Protein AF-A0A964XCS0-F1 (afdb_monomer)

Structure (mmCIF, N/CA/C/O backbone):
data_AF-A0A964XCS0-F1
#
_entry.id   AF-A0A964XCS0-F1
#
loop_
_atom_site.group_PDB
_atom_site.id
_atom_site.type_symbol
_atom_site.label_atom_id
_atom_site.label_alt_id
_atom_site.label_comp_id
_atom_site.label_asym_id
_atom_site.label_ent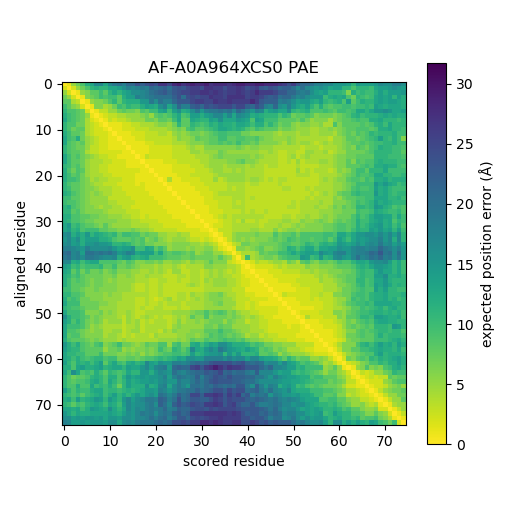ity_id
_atom_site.label_seq_id
_atom_site.pdbx_PDB_ins_code
_atom_site.Cartn_x
_atom_site.Cartn_y
_atom_site.Cartn_z
_atom_site.occupancy
_atom_site.B_iso_or_equiv
_atom_site.auth_seq_id
_atom_site.auth_comp_id
_atom_site.auth_asym_id
_atom_site.auth_atom_id
_atom_site.pdbx_PDB_model_num
ATOM 1 N N . MET A 1 1 ? 5.878 -2.003 -30.095 1.00 48.97 1 MET A N 1
ATOM 2 C CA . MET A 1 1 ? 6.510 -0.768 -29.575 1.00 48.97 1 MET A CA 1
ATOM 3 C C . MET A 1 1 ? 7.550 -1.159 -28.535 1.00 48.97 1 MET A C 1
ATOM 5 O O . MET A 1 1 ? 7.197 -1.879 -27.609 1.00 48.97 1 MET A O 1
ATOM 9 N N . ARG A 1 2 ? 8.828 -0.780 -28.701 1.00 48.31 2 ARG A N 1
ATOM 10 C CA . ARG A 1 2 ? 9.862 -1.075 -27.693 1.00 48.31 2 ARG A CA 1
ATOM 11 C C . ARG A 1 2 ? 9.631 -0.181 -26.484 1.00 48.31 2 ARG A C 1
ATOM 13 O O . ARG A 1 2 ? 9.841 1.025 -26.542 1.00 48.31 2 ARG A O 1
ATOM 20 N N . CYS A 1 3 ? 9.155 -0.781 -25.410 1.00 58.16 3 CYS A N 1
ATOM 21 C CA . CYS A 1 3 ? 8.975 -0.089 -24.155 1.00 58.16 3 CYS A CA 1
ATOM 22 C C . CYS A 1 3 ? 10.340 0.091 -23.489 1.00 58.16 3 CYS A C 1
ATOM 24 O O . CYS A 1 3 ? 10.907 -0.860 -22.959 1.00 58.16 3 CYS A O 1
ATOM 26 N N . ASN A 1 4 ? 10.889 1.299 -23.607 1.00 57.12 4 ASN A N 1
ATOM 27 C CA . ASN A 1 4 ? 12.176 1.669 -23.037 1.00 57.12 4 ASN A CA 1
ATOM 28 C C . ASN A 1 4 ? 11.930 2.404 -21.713 1.00 57.12 4 ASN A C 1
ATOM 30 O O . ASN A 1 4 ? 11.872 3.632 -21.664 1.00 57.12 4 ASN A O 1
ATOM 34 N N . LEU A 1 5 ? 11.654 1.633 -20.664 1.00 57.41 5 LEU A N 1
ATOM 35 C CA . LEU A 1 5 ? 11.827 2.086 -19.291 1.00 57.41 5 LEU A CA 1
ATOM 36 C C . LEU A 1 5 ? 13.154 1.484 -18.837 1.00 57.41 5 LEU A C 1
ATOM 38 O O . LEU A 1 5 ? 13.303 0.261 -18.890 1.00 57.41 5 LEU A O 1
ATOM 42 N N . ASP A 1 6 ? 14.108 2.323 -18.435 1.00 62.25 6 ASP A N 1
ATOM 43 C CA . ASP A 1 6 ? 15.384 1.857 -17.899 1.00 62.25 6 ASP A CA 1
ATOM 44 C C . ASP A 1 6 ? 15.130 0.788 -16.834 1.00 62.25 6 ASP A C 1
ATOM 46 O O . ASP A 1 6 ? 14.270 0.952 -15.959 1.00 62.25 6 ASP A O 1
ATOM 50 N N . ALA A 1 7 ? 15.875 -0.320 -16.884 1.00 64.25 7 ALA A N 1
ATOM 51 C CA . ALA A 1 7 ? 15.715 -1.428 -15.938 1.00 64.25 7 ALA A CA 1
ATOM 52 C C . ALA A 1 7 ? 15.769 -0.945 -14.472 1.00 64.25 7 ALA A C 1
ATOM 54 O O . ALA A 1 7 ? 15.126 -1.518 -13.592 1.00 64.25 7 ALA A O 1
ATOM 55 N N . ARG A 1 8 ? 16.469 0.174 -14.237 1.00 65.12 8 ARG A N 1
ATOM 56 C CA . ARG A 1 8 ? 16.540 0.903 -12.967 1.00 65.12 8 ARG A CA 1
ATOM 57 C C . ARG A 1 8 ? 15.205 1.526 -12.543 1.00 65.12 8 ARG A C 1
ATOM 59 O O . ARG A 1 8 ? 14.804 1.344 -11.399 1.00 65.12 8 ARG A O 1
ATOM 66 N N . GLY A 1 9 ? 14.489 2.201 -13.445 1.00 67.12 9 GLY A N 1
ATOM 67 C CA . GLY A 1 9 ? 13.174 2.792 -13.159 1.00 67.12 9 GLY A CA 1
ATOM 68 C C . GLY A 1 9 ? 12.100 1.731 -12.900 1.00 67.12 9 GLY A C 1
ATOM 69 O O . GLY A 1 9 ? 11.240 1.899 -12.034 1.00 67.12 9 GLY A O 1
ATOM 70 N N . LYS A 1 10 ? 12.204 0.584 -13.584 1.00 68.44 10 LYS A N 1
ATOM 71 C CA . LYS A 1 10 ? 11.371 -0.598 -13.321 1.00 68.44 10 LYS A CA 1
ATOM 72 C C . LYS A 1 10 ? 11.626 -1.175 -11.924 1.00 68.44 10 LYS A C 1
ATOM 74 O O . LYS A 1 10 ? 10.679 -1.433 -11.181 1.00 68.44 10 LYS A O 1
ATOM 79 N N . ALA A 1 11 ? 12.898 -1.357 -11.566 1.00 73.56 11 ALA A N 1
ATOM 80 C CA . ALA A 1 11 ? 13.296 -1.880 -10.263 1.00 73.56 11 ALA A CA 1
ATOM 81 C C . ALA A 1 11 ? 12.881 -0.941 -9.123 1.00 73.56 11 ALA A C 1
ATOM 83 O O . ALA A 1 11 ? 12.289 -1.402 -8.154 1.00 73.56 11 ALA A O 1
ATOM 84 N N . ALA A 1 12 ? 13.099 0.370 -9.266 1.00 78.62 12 ALA A N 1
ATOM 85 C CA . ALA A 1 12 ? 12.712 1.356 -8.259 1.00 78.62 12 ALA A CA 1
ATOM 86 C C . ALA A 1 12 ? 11.20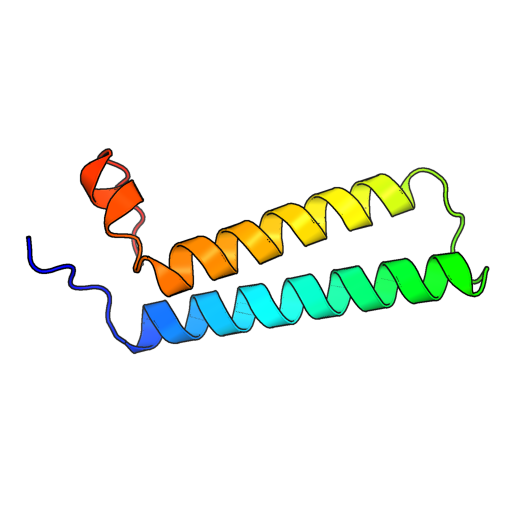8 1.301 -7.945 1.00 78.62 12 ALA A C 1
ATOM 88 O O . ALA A 1 12 ? 10.824 1.264 -6.780 1.00 78.62 12 ALA A O 1
ATOM 89 N N . ARG A 1 13 ? 10.346 1.209 -8.968 1.00 76.75 13 ARG A N 1
ATOM 90 C CA . ARG A 1 13 ? 8.888 1.110 -8.773 1.00 76.75 13 ARG A CA 1
ATOM 91 C C . ARG A 1 13 ? 8.452 -0.211 -8.146 1.00 76.75 13 ARG A C 1
ATOM 93 O O . ARG A 1 13 ? 7.575 -0.205 -7.290 1.00 76.75 13 ARG A O 1
ATOM 100 N N . LEU A 1 14 ? 9.083 -1.328 -8.519 1.00 78.69 14 LEU A N 1
ATOM 101 C CA . LEU A 1 14 ? 8.831 -2.618 -7.868 1.00 78.69 14 LEU A CA 1
ATOM 102 C C . LEU A 1 14 ? 9.242 -2.597 -6.392 1.00 78.69 14 LEU A C 1
ATOM 104 O O . LEU A 1 14 ? 8.500 -3.097 -5.553 1.00 78.69 14 LEU A O 1
ATOM 108 N N . ILE A 1 15 ? 10.384 -1.982 -6.074 1.00 83.00 15 ILE A N 1
ATOM 109 C CA . ILE A 1 15 ? 10.873 -1.827 -4.702 1.00 83.00 15 ILE A CA 1
ATOM 110 C C . ILE A 1 15 ? 9.900 -0.960 -3.897 1.00 83.00 15 ILE A C 1
ATOM 112 O O . ILE A 1 15 ? 9.436 -1.391 -2.846 1.00 83.00 15 ILE A O 1
ATOM 116 N N . ILE A 1 16 ? 9.518 0.213 -4.412 1.00 83.50 16 ILE A N 1
ATOM 117 C CA . ILE A 1 16 ? 8.554 1.108 -3.752 1.00 83.50 16 ILE A CA 1
ATOM 118 C C . ILE A 1 16 ? 7.205 0.406 -3.547 1.00 83.50 16 ILE A C 1
ATOM 120 O O . ILE A 1 16 ? 6.637 0.496 -2.460 1.00 83.50 16 ILE A O 1
ATOM 124 N N . GLY A 1 17 ? 6.710 -0.330 -4.548 1.00 82.75 17 GLY A N 1
ATOM 125 C CA . GLY A 1 17 ? 5.476 -1.116 -4.446 1.00 82.75 17 GLY A CA 1
ATOM 126 C C . GLY A 1 17 ? 5.549 -2.203 -3.371 1.00 82.75 17 GLY A C 1
ATOM 127 O O . GLY A 1 17 ? 4.616 -2.379 -2.591 1.00 82.75 17 GLY A O 1
ATOM 128 N N . PHE A 1 18 ? 6.684 -2.895 -3.269 1.00 85.56 18 PHE A N 1
ATOM 129 C CA . PHE A 1 18 ? 6.899 -3.908 -2.238 1.00 85.56 18 PHE A CA 1
ATOM 130 C C . PHE A 1 18 ? 6.988 -3.292 -0.835 1.00 85.56 18 PHE A C 1
ATOM 132 O O . PHE A 1 18 ? 6.368 -3.797 0.097 1.00 85.56 18 PHE A O 1
ATOM 139 N N . PHE A 1 19 ? 7.696 -2.168 -0.682 1.00 88.75 19 PHE A N 1
ATOM 140 C CA . PHE A 1 19 ? 7.774 -1.438 0.587 1.00 88.75 19 PHE A CA 1
ATOM 141 C C . PHE A 1 19 ? 6.412 -0.904 1.031 1.00 88.75 19 PHE A C 1
ATOM 143 O O . PHE A 1 19 ? 6.043 -1.060 2.191 1.00 88.75 19 PHE A O 1
ATOM 150 N N . THR A 1 20 ? 5.643 -0.308 0.120 1.00 89.38 20 THR A N 1
ATOM 151 C CA . THR A 1 20 ? 4.305 0.221 0.430 1.00 89.38 20 THR A CA 1
ATOM 152 C C . THR A 1 20 ? 3.325 -0.883 0.815 1.00 89.38 20 THR A C 1
ATOM 154 O O . THR A 1 20 ? 2.594 -0.717 1.788 1.00 89.38 20 THR A O 1
ATOM 157 N N . LEU A 1 21 ? 3.362 -2.042 0.147 1.00 88.19 21 LEU A N 1
ATOM 158 C CA . LEU A 1 21 ? 2.587 -3.213 0.571 1.00 88.19 21 LEU A CA 1
ATOM 159 C C . LEU A 1 21 ? 3.057 -3.780 1.914 1.00 88.19 21 LEU A C 1
ATOM 161 O O . LEU A 1 21 ? 2.225 -4.170 2.728 1.00 88.19 21 LEU A O 1
ATOM 165 N N . GLY A 1 22 ? 4.365 -3.790 2.176 1.00 89.44 22 GLY A N 1
ATOM 166 C CA . GLY A 1 22 ? 4.911 -4.187 3.474 1.00 89.44 22 GLY A CA 1
ATOM 167 C C . GLY A 1 22 ? 4.421 -3.283 4.608 1.00 89.44 22 GLY A C 1
ATOM 168 O O . GLY A 1 22 ? 4.012 -3.771 5.658 1.00 89.44 22 GLY A O 1
ATOM 169 N N . ILE A 1 23 ? 4.382 -1.970 4.373 1.00 89.00 23 ILE A N 1
ATOM 170 C CA . ILE A 1 23 ? 3.843 -0.986 5.320 1.00 89.00 23 ILE A CA 1
ATOM 171 C C . ILE A 1 23 ? 2.334 -1.188 5.518 1.00 89.00 23 ILE A C 1
ATOM 173 O O . ILE A 1 23 ? 1.868 -1.159 6.655 1.00 89.00 23 ILE A O 1
ATOM 177 N N . ALA A 1 24 ? 1.576 -1.448 4.447 1.00 88.75 24 ALA A N 1
ATOM 178 C CA . ALA A 1 24 ? 0.146 -1.744 4.538 1.00 88.75 24 ALA A CA 1
ATOM 179 C C . ALA A 1 24 ? -0.127 -3.009 5.374 1.00 88.75 24 ALA A C 1
ATOM 181 O O . ALA A 1 24 ? -1.008 -3.006 6.235 1.00 88.75 24 ALA A O 1
ATOM 182 N N . ALA A 1 25 ? 0.665 -4.067 5.172 1.00 88.50 25 ALA A N 1
ATOM 183 C CA . ALA A 1 25 ? 0.577 -5.303 5.945 1.00 88.50 25 ALA A CA 1
ATOM 184 C C . ALA A 1 25 ? 0.937 -5.086 7.424 1.00 88.50 25 ALA A C 1
ATOM 186 O O . ALA A 1 25 ? 0.253 -5.604 8.305 1.00 88.50 25 ALA A O 1
ATOM 187 N N . LEU A 1 26 ? 1.966 -4.280 7.705 1.00 89.88 26 LEU A N 1
ATOM 188 C CA . LEU A 1 26 ? 2.352 -3.920 9.069 1.00 89.88 26 LEU A CA 1
ATOM 189 C C . LEU A 1 26 ? 1.246 -3.121 9.776 1.00 89.88 26 LEU A C 1
ATOM 191 O O . LEU A 1 26 ? 0.905 -3.420 10.918 1.00 89.88 26 LEU A O 1
ATOM 195 N N . LEU A 1 27 ? 0.648 -2.142 9.088 1.00 87.50 27 LEU A N 1
ATOM 196 C CA . LEU A 1 27 ? -0.498 -1.377 9.586 1.00 87.50 27 LEU A CA 1
ATOM 197 C C . LEU A 1 27 ? -1.689 -2.289 9.891 1.00 87.50 27 LEU A C 1
ATOM 199 O O . LEU A 1 27 ? -2.266 -2.189 10.970 1.00 87.50 27 LEU A O 1
ATOM 203 N N . ALA A 1 28 ? -2.026 -3.211 8.986 1.00 87.31 28 ALA A N 1
ATOM 204 C CA . ALA A 1 28 ? -3.094 -4.179 9.215 1.00 87.31 28 ALA A CA 1
ATOM 205 C C . ALA A 1 28 ? -2.805 -5.072 10.436 1.00 87.31 28 ALA A C 1
ATOM 207 O O . ALA A 1 28 ? -3.685 -5.270 11.272 1.00 87.31 28 ALA A O 1
ATOM 208 N N . ALA A 1 29 ? -1.567 -5.553 10.590 1.00 88.81 29 ALA A N 1
ATOM 209 C CA . ALA A 1 29 ? -1.161 -6.356 11.742 1.00 88.81 29 ALA A CA 1
ATOM 210 C C . ALA A 1 29 ? -1.278 -5.580 13.065 1.00 88.81 29 ALA A C 1
ATOM 212 O O . ALA A 1 29 ? -1.785 -6.115 14.047 1.00 88.81 29 ALA A O 1
ATOM 213 N N . LEU A 1 30 ? -0.876 -4.306 13.093 1.00 88.88 30 LEU A N 1
ATOM 214 C CA . LEU A 1 30 ? -0.991 -3.455 14.281 1.00 88.88 30 LEU A CA 1
ATOM 215 C C . LEU A 1 30 ? -2.449 -3.174 14.679 1.00 88.88 30 LEU A C 1
ATOM 217 O O . LEU A 1 30 ? -2.748 -3.089 15.870 1.00 88.88 30 LEU A O 1
ATOM 221 N N . ILE A 1 31 ? -3.359 -3.058 13.705 1.00 87.62 31 ILE A N 1
ATOM 222 C CA . ILE A 1 31 ? -4.801 -2.951 13.972 1.00 87.62 31 ILE A CA 1
ATOM 223 C C . ILE A 1 31 ? -5.330 -4.264 14.564 1.00 87.62 31 ILE A C 1
ATOM 225 O O . ILE A 1 31 ? -6.053 -4.237 15.556 1.00 87.62 31 ILE A O 1
ATOM 229 N N . LEU A 1 32 ? -4.948 -5.413 13.993 1.00 85.62 32 LEU A N 1
ATOM 230 C CA . LEU A 1 32 ? -5.368 -6.734 14.482 1.00 85.62 32 LEU A CA 1
ATOM 231 C C . LEU A 1 32 ? -4.840 -7.040 15.892 1.00 85.62 32 LEU A C 1
ATOM 233 O O . LEU A 1 32 ? -5.527 -7.692 16.671 1.00 85.62 32 LEU A O 1
ATOM 237 N N . LEU A 1 33 ? -3.651 -6.538 16.237 1.00 89.88 33 LEU A N 1
ATOM 238 C CA . LEU A 1 33 ? -3.071 -6.619 17.582 1.00 89.88 33 LEU A CA 1
ATOM 239 C C . LEU A 1 33 ? -3.694 -5.621 18.576 1.00 89.88 33 LEU A C 1
ATOM 241 O O . LEU A 1 33 ? -3.309 -5.606 19.742 1.00 89.88 33 LEU A O 1
ATOM 245 N N . GLY A 1 34 ? -4.630 -4.773 18.134 1.00 84.62 34 GLY A N 1
ATOM 246 C CA . GLY A 1 34 ? -5.297 -3.780 18.978 1.00 84.62 34 GLY A CA 1
ATOM 247 C C . GLY A 1 34 ? -4.417 -2.590 19.375 1.00 84.62 34 GLY A C 1
ATOM 248 O O . GLY A 1 34 ? -4.789 -1.833 20.267 1.00 84.62 34 GLY A O 1
ATOM 249 N N . VAL A 1 35 ? -3.260 -2.408 18.727 1.00 85.94 35 VAL A N 1
ATOM 250 C CA . VAL A 1 35 ? -2.323 -1.303 19.007 1.00 85.94 35 VAL A CA 1
ATOM 251 C C . VAL A 1 35 ? -2.819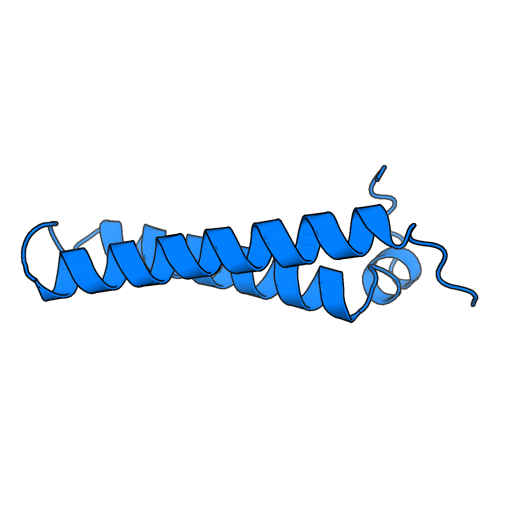 0.010 18.397 1.00 85.94 35 VAL A C 1
ATOM 253 O O . VAL A 1 35 ? -2.594 1.079 18.961 1.00 85.94 35 VAL A O 1
ATOM 256 N N . LEU A 1 36 ? -3.506 -0.058 17.250 1.00 82.38 36 LEU A N 1
ATOM 257 C CA . LEU A 1 36 ? -4.123 1.098 16.599 1.00 82.38 36 LEU A CA 1
ATOM 258 C C . LEU A 1 36 ? -5.654 0.994 16.568 1.00 82.38 36 LEU A C 1
ATOM 260 O O . LEU A 1 36 ? -6.195 -0.099 16.392 1.00 82.38 36 LEU A O 1
ATOM 264 N N . PRO A 1 37 ? -6.369 2.134 16.652 1.00 80.25 37 PRO A N 1
ATOM 265 C CA . PRO A 1 37 ? -7.816 2.155 16.501 1.00 80.25 37 PRO A CA 1
ATOM 266 C C . PRO A 1 37 ? -8.191 1.761 15.068 1.00 80.25 37 PRO A C 1
ATOM 268 O O . PRO A 1 37 ? -7.907 2.483 14.113 1.00 80.25 37 PRO A O 1
ATOM 271 N N . GLY A 1 38 ? -8.880 0.632 14.910 1.00 75.25 38 GLY A N 1
ATOM 272 C CA . GLY A 1 38 ? -9.346 0.111 13.621 1.00 75.25 38 GLY A CA 1
ATOM 273 C C . GLY A 1 38 ? -10.489 0.905 12.982 1.00 75.25 38 GLY A C 1
ATOM 274 O O . GLY A 1 38 ? -11.347 0.315 12.353 1.00 75.25 38 GLY A O 1
ATOM 275 N N . GLY A 1 39 ? -10.572 2.218 13.173 1.00 83.44 39 GLY A N 1
ATOM 276 C CA . GLY A 1 39 ? -11.538 3.063 12.471 1.00 83.44 39 GLY A CA 1
ATOM 277 C C . GLY A 1 39 ? -10.965 3.526 11.133 1.00 83.44 39 GLY A C 1
ATOM 278 O O . GLY A 1 39 ? -10.737 2.748 10.208 1.00 83.44 39 GLY A O 1
ATOM 279 N N . TRP A 1 40 ? -10.656 4.819 11.066 1.00 81.44 40 TRP A N 1
ATOM 280 C CA . TRP A 1 40 ? -10.067 5.499 9.908 1.00 81.44 40 TRP A CA 1
ATOM 281 C C . TRP A 1 40 ? -8.743 4.886 9.414 1.00 81.44 40 TRP A C 1
ATOM 283 O O . TRP A 1 40 ? -8.392 5.043 8.246 1.00 81.44 40 TRP A O 1
ATOM 293 N N . VAL A 1 41 ? -8.025 4.139 10.258 1.00 83.50 41 VAL A N 1
ATOM 294 C CA . VAL A 1 41 ? -6.757 3.491 9.892 1.00 83.50 41 VAL A CA 1
ATOM 295 C C . VAL A 1 41 ? -6.960 2.397 8.830 1.00 83.50 41 VAL A C 1
ATOM 297 O O . VAL A 1 41 ? -6.086 2.209 7.987 1.00 83.50 41 VAL A O 1
ATOM 300 N N . TRP A 1 42 ? -8.133 1.751 8.748 1.00 82.69 42 TRP A N 1
ATOM 301 C CA . TRP A 1 42 ? -8.425 0.833 7.633 1.00 82.69 42 TRP A CA 1
ATOM 302 C C . TRP A 1 42 ? -8.489 1.542 6.283 1.00 82.69 42 TRP A C 1
ATOM 304 O O . TRP A 1 42 ? -8.080 0.961 5.281 1.00 82.69 42 TRP A O 1
ATOM 314 N N . ALA A 1 43 ? -8.934 2.801 6.235 1.00 85.88 43 ALA A N 1
ATOM 315 C CA . ALA A 1 43 ? -8.901 3.572 4.994 1.00 85.88 43 ALA A CA 1
ATOM 316 C C . ALA A 1 43 ? -7.453 3.814 4.538 1.00 85.88 43 ALA A C 1
ATOM 318 O O . ALA A 1 43 ? -7.155 3.712 3.348 1.00 85.88 43 ALA A O 1
ATOM 319 N N . ALA A 1 44 ? -6.533 4.041 5.484 1.00 84.38 44 ALA A N 1
ATOM 320 C CA . ALA A 1 44 ? -5.104 4.128 5.194 1.00 84.38 44 ALA A CA 1
ATOM 321 C C . ALA A 1 44 ? -4.532 2.782 4.716 1.00 84.38 44 ALA A C 1
ATOM 323 O O . ALA A 1 44 ? -3.767 2.761 3.751 1.00 84.38 44 ALA A O 1
ATOM 324 N N . VAL A 1 45 ? -4.938 1.656 5.318 1.00 86.75 45 VAL A N 1
ATOM 325 C CA . VAL A 1 45 ? -4.564 0.305 4.853 1.00 86.75 45 VAL A CA 1
ATOM 326 C C . VAL A 1 45 ? -5.041 0.076 3.421 1.00 86.75 45 VAL A C 1
ATOM 328 O O . VAL A 1 45 ? -4.247 -0.315 2.573 1.00 86.75 45 VAL A O 1
ATOM 331 N N . VAL A 1 46 ? -6.304 0.369 3.109 1.00 88.69 46 VAL A N 1
ATOM 332 C CA . VAL A 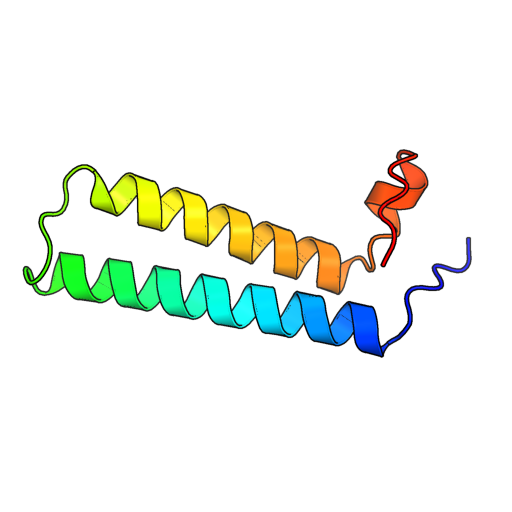1 46 ? -6.852 0.199 1.754 1.00 88.69 46 VAL A CA 1
ATOM 333 C C . VAL A 1 46 ? -6.126 1.101 0.754 1.00 88.69 46 VAL A C 1
ATOM 335 O O . VAL A 1 46 ? -5.702 0.627 -0.299 1.00 88.69 46 VAL A O 1
ATOM 338 N N . GLY A 1 47 ? -5.908 2.375 1.090 1.00 87.69 47 GLY A N 1
ATOM 339 C CA . GLY A 1 47 ? -5.216 3.324 0.215 1.00 87.69 47 GLY A CA 1
ATOM 340 C C . GLY A 1 47 ? -3.766 2.927 -0.075 1.00 87.69 47 GLY A C 1
ATOM 341 O O . GLY A 1 47 ? -3.339 2.930 -1.229 1.00 87.69 47 GLY A O 1
ATOM 342 N N . THR A 1 48 ? -3.018 2.518 0.953 1.00 87.44 48 THR A N 1
ATOM 343 C CA . THR A 1 48 ? -1.629 2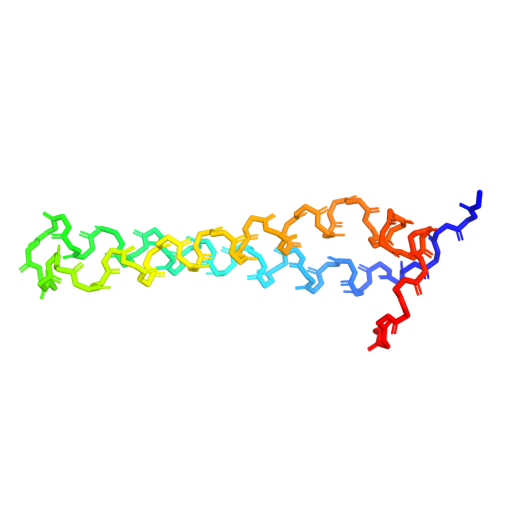.048 0.803 1.00 87.44 48 THR A CA 1
ATOM 344 C C . THR A 1 48 ? -1.545 0.707 0.073 1.00 87.44 48 THR A C 1
ATOM 346 O O . THR A 1 48 ? -0.653 0.528 -0.755 1.00 87.44 48 THR A O 1
ATOM 349 N N . SER A 1 49 ? -2.507 -0.196 0.287 1.00 88.31 49 SER A N 1
ATOM 350 C CA . SER A 1 49 ? -2.599 -1.472 -0.437 1.00 88.31 49 SER A CA 1
ATOM 351 C C . SER A 1 49 ? -2.844 -1.258 -1.928 1.00 88.31 49 SER A C 1
ATOM 353 O O . SER A 1 49 ? -2.147 -1.836 -2.761 1.00 88.31 49 SER A O 1
ATOM 355 N N . LEU A 1 50 ? -3.806 -0.396 -2.274 1.00 86.69 50 LEU A N 1
ATOM 356 C CA . LEU A 1 50 ? -4.117 -0.070 -3.664 1.00 86.69 50 LEU A CA 1
ATOM 357 C C . LEU A 1 50 ? -2.953 0.660 -4.332 1.00 86.69 50 LEU A C 1
ATOM 359 O O . LEU A 1 50 ? -2.565 0.283 -5.434 1.00 86.69 50 LEU A O 1
ATOM 363 N N . GLY A 1 51 ? -2.346 1.639 -3.654 1.00 83.06 51 GLY A N 1
ATOM 364 C CA . GLY A 1 51 ? -1.172 2.355 -4.157 1.00 83.06 51 GLY A CA 1
ATOM 365 C C . GLY A 1 51 ? 0.030 1.436 -4.399 1.00 83.06 51 GLY A C 1
ATOM 366 O O . GLY A 1 51 ? 0.670 1.516 -5.448 1.00 83.06 51 GLY A O 1
ATOM 367 N N . GLY A 1 52 ? 0.302 0.510 -3.475 1.00 81.88 52 GLY A N 1
ATOM 368 C CA . GLY A 1 52 ? 1.381 -0.468 -3.616 1.00 81.88 52 GLY A CA 1
ATOM 369 C C . GLY A 1 52 ? 1.119 -1.507 -4.710 1.00 81.88 52 GLY A C 1
ATOM 370 O O . GLY A 1 52 ? 2.019 -1.826 -5.490 1.00 81.88 52 GLY A O 1
ATOM 371 N N . ALA A 1 53 ? -0.124 -1.980 -4.845 1.00 82.44 53 ALA A N 1
ATOM 372 C CA . ALA A 1 53 ? -0.522 -2.877 -5.929 1.00 82.44 53 ALA A CA 1
ATOM 373 C C . ALA A 1 53 ? -0.421 -2.199 -7.305 1.00 82.44 53 ALA A C 1
ATOM 375 O O . ALA A 1 53 ? 0.060 -2.820 -8.255 1.00 82.44 53 ALA A O 1
ATOM 376 N N . LEU A 1 54 ? -0.798 -0.918 -7.406 1.00 80.62 54 LEU A N 1
ATOM 377 C CA . LEU A 1 54 ? -0.638 -0.122 -8.624 1.00 80.62 54 LEU A CA 1
ATOM 378 C C . LEU A 1 54 ? 0.842 0.053 -8.977 1.00 80.62 54 LEU A C 1
ATOM 380 O O . LEU A 1 54 ? 1.227 -0.216 -10.111 1.00 80.62 54 LEU A O 1
ATOM 384 N N . ALA A 1 55 ? 1.690 0.397 -8.004 1.00 77.88 55 ALA A N 1
ATOM 385 C CA . ALA A 1 55 ? 3.133 0.530 -8.210 1.00 77.88 55 ALA A CA 1
ATOM 386 C C . ALA A 1 55 ? 3.787 -0.787 -8.676 1.00 77.88 55 ALA A C 1
ATOM 388 O O . ALA A 1 55 ? 4.651 -0.780 -9.559 1.00 77.88 55 ALA A O 1
ATOM 389 N N . LEU A 1 56 ? 3.342 -1.934 -8.147 1.00 78.62 56 LEU A N 1
ATOM 390 C CA . LEU A 1 56 ? 3.781 -3.251 -8.616 1.00 78.62 56 LEU A CA 1
ATOM 391 C C . LEU A 1 56 ? 3.269 -3.582 -10.022 1.00 78.62 56 LEU A C 1
ATOM 393 O O . LEU A 1 56 ? 4.027 -4.116 -10.836 1.00 78.62 56 LEU A O 1
ATOM 397 N N . PHE A 1 57 ? 1.998 -3.296 -10.315 1.00 75.94 57 PHE A N 1
ATOM 398 C CA . PHE A 1 57 ? 1.396 -3.524 -11.629 1.00 75.94 57 PHE A CA 1
ATOM 399 C C . PHE A 1 57 ? 2.103 -2.699 -12.707 1.00 75.94 57 PHE A C 1
ATOM 401 O O . PHE A 1 57 ? 2.508 -3.224 -13.746 1.00 75.94 57 PHE A O 1
ATOM 408 N N . GLU A 1 58 ? 2.333 -1.425 -12.423 1.00 69.38 58 GLU A N 1
ATOM 409 C CA . GLU A 1 58 ? 3.089 -0.504 -13.258 1.00 69.38 58 GLU A CA 1
ATOM 410 C C . GLU A 1 58 ? 4.553 -0.924 -13.438 1.00 69.38 58 GLU A C 1
ATOM 412 O O . GLU A 1 58 ? 5.098 -0.838 -14.541 1.00 69.38 58 GLU A O 1
ATOM 417 N N . GLY A 1 59 ? 5.190 -1.421 -12.373 1.00 67.19 59 GLY A N 1
ATOM 418 C CA . GLY A 1 59 ? 6.537 -1.983 -12.415 1.00 67.19 59 GLY A CA 1
ATOM 419 C C . GLY A 1 59 ? 6.620 -3.276 -13.233 1.00 67.19 59 GLY A C 1
ATOM 420 O O . GLY A 1 59 ? 7.599 -3.494 -13.942 1.00 67.19 59 GLY A O 1
ATOM 421 N N . ARG A 1 60 ? 5.594 -4.137 -13.209 1.00 66.94 60 ARG A N 1
ATOM 422 C CA . ARG A 1 60 ? 5.560 -5.370 -14.019 1.00 66.94 60 ARG A CA 1
ATOM 423 C C . ARG A 1 60 ? 5.278 -5.103 -15.492 1.00 66.94 60 ARG A C 1
ATOM 425 O O . ARG A 1 60 ? 5.976 -5.654 -16.341 1.00 66.94 60 ARG A O 1
ATOM 432 N N . THR A 1 61 ? 4.294 -4.256 -15.783 1.00 66.19 61 THR A N 1
ATOM 433 C CA . THR A 1 61 ? 3.889 -3.895 -17.152 1.00 66.19 61 THR A CA 1
ATOM 434 C C . THR A 1 61 ? 4.789 -2.832 -17.785 1.00 66.19 61 THR A C 1
ATOM 436 O O . THR A 1 61 ? 4.631 -2.528 -18.963 1.00 66.19 61 THR A O 1
ATOM 439 N N . GLY A 1 62 ? 5.758 -2.292 -17.035 1.00 60.50 62 GLY A N 1
ATOM 440 C CA . GLY A 1 62 ? 6.825 -1.427 -17.542 1.00 60.50 62 GLY A CA 1
ATOM 441 C C . GLY A 1 62 ? 6.354 -0.045 -17.982 1.00 60.50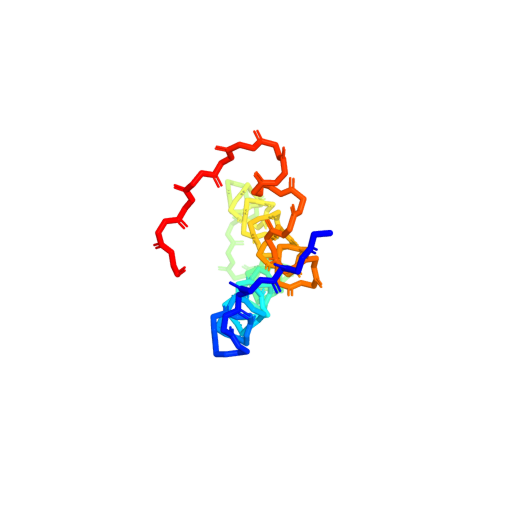 62 GLY A C 1
ATOM 442 O O . GLY A 1 62 ? 6.961 0.535 -18.875 1.00 60.50 62 GLY A O 1
ATOM 443 N N . TRP A 1 63 ? 5.255 0.470 -17.421 1.00 62.56 63 TRP A N 1
ATOM 444 C CA . TRP A 1 63 ? 4.588 1.690 -17.904 1.00 62.56 63 TRP A CA 1
ATOM 445 C C . TRP A 1 63 ? 4.168 1.655 -19.380 1.00 62.56 63 TRP A C 1
ATOM 447 O O . TRP A 1 63 ? 3.642 2.643 -19.881 1.00 62.56 63 TRP A O 1
ATOM 457 N N . CYS A 1 64 ? 4.324 0.529 -20.084 1.00 62.62 64 CYS A N 1
ATOM 458 C CA . CYS A 1 64 ? 4.042 0.430 -21.512 1.00 62.62 64 CYS A CA 1
ATOM 459 C C . CYS A 1 64 ? 2.555 0.645 -21.798 1.00 62.62 64 CYS A C 1
ATOM 461 O O . CYS A 1 64 ? 2.216 1.304 -22.775 1.00 62.62 64 CYS A O 1
ATOM 463 N N . ALA A 1 65 ? 1.682 0.139 -20.919 1.00 61.84 65 ALA A N 1
ATOM 464 C CA . ALA A 1 65 ? 0.236 0.324 -21.013 1.00 61.84 65 ALA A CA 1
ATOM 465 C C . ALA A 1 65 ? -0.169 1.796 -20.812 1.00 61.84 65 ALA A C 1
ATOM 467 O O . ALA A 1 65 ? -0.918 2.342 -21.612 1.00 61.84 65 ALA A O 1
ATOM 468 N N . LEU A 1 66 ? 0.381 2.473 -19.801 1.00 60.34 66 LEU A N 1
ATOM 469 C CA . LEU A 1 66 ? 0.079 3.883 -19.515 1.00 60.34 66 LEU A CA 1
ATOM 470 C C . LEU A 1 66 ? 0.691 4.840 -20.548 1.00 60.34 66 LEU A C 1
ATOM 472 O O . LEU A 1 66 ? 0.039 5.801 -20.949 1.00 60.34 66 LEU A O 1
ATOM 476 N N . ARG A 1 67 ? 1.895 4.544 -21.058 1.00 62.97 67 ARG A N 1
ATOM 477 C CA . ARG A 1 67 ? 2.492 5.279 -22.186 1.00 62.97 67 ARG A CA 1
ATOM 478 C C . ARG A 1 67 ? 1.711 5.058 -23.481 1.00 62.97 67 ARG A C 1
ATOM 480 O O . ARG A 1 67 ? 1.573 6.001 -24.253 1.00 62.97 67 ARG A O 1
ATOM 487 N N . ALA A 1 68 ? 1.181 3.852 -23.708 1.00 59.50 68 ALA A N 1
ATOM 488 C CA . ALA A 1 68 ? 0.281 3.576 -24.830 1.00 59.50 68 ALA A CA 1
ATOM 489 C C . ALA A 1 68 ? -1.060 4.319 -24.691 1.00 59.50 68 ALA A C 1
ATOM 491 O O . ALA A 1 68 ? -1.607 4.759 -25.695 1.00 59.50 68 ALA A O 1
ATOM 492 N N . MET A 1 69 ? -1.538 4.541 -23.461 1.00 65.31 69 MET A N 1
ATOM 493 C CA . MET A 1 69 ? -2.684 5.410 -23.153 1.00 65.31 69 MET A CA 1
ATOM 494 C C . MET A 1 69 ? -2.339 6.916 -23.146 1.00 65.31 69 MET A C 1
ATOM 496 O O . MET A 1 69 ? -3.189 7.738 -22.822 1.00 65.31 69 MET A O 1
ATOM 500 N N . GLY A 1 70 ? -1.112 7.304 -23.519 1.00 63.78 70 GLY A N 1
ATOM 501 C CA . GLY A 1 70 ? -0.709 8.705 -23.693 1.00 63.78 70 GLY A CA 1
ATOM 502 C C . GLY A 1 70 ? -0.184 9.406 -22.436 1.00 63.78 70 GLY A C 1
ATOM 503 O O . GLY A 1 70 ? 0.199 10.576 -22.509 1.00 63.78 70 GLY A O 1
ATOM 504 N N . TRP A 1 71 ? -0.091 8.714 -21.298 1.00 62.81 71 TRP A N 1
ATOM 505 C CA . TRP A 1 71 ? 0.422 9.300 -20.061 1.00 62.81 71 TRP A CA 1
ATOM 506 C C . TRP A 1 71 ? 1.951 9.425 -20.120 1.00 62.81 71 TRP A C 1
ATOM 508 O O . TRP A 1 71 ? 2.691 8.442 -20.030 1.00 62.81 71 TRP A O 1
ATOM 518 N N . ARG A 1 72 ? 2.449 10.657 -20.292 1.00 54.81 72 ARG A N 1
ATOM 519 C CA . ARG A 1 72 ? 3.883 10.979 -20.215 1.00 54.81 72 ARG A CA 1
ATOM 520 C C . ARG A 1 72 ? 4.264 11.261 -18.770 1.00 54.81 72 ARG A C 1
ATOM 522 O O . ARG A 1 72 ? 4.269 12.409 -18.343 1.00 54.81 72 ARG A O 1
ATOM 529 N N . THR A 1 73 ? 4.601 10.224 -18.015 1.00 55.72 73 THR A N 1
ATOM 530 C CA . THR A 1 73 ? 5.275 10.429 -16.730 1.00 55.72 73 THR A CA 1
ATOM 531 C C . THR A 1 73 ? 6.780 10.554 -16.952 1.00 55.72 73 THR A C 1
ATOM 533 O O . THR A 1 73 ? 7.360 9.630 -17.531 1.00 55.72 73 THR A O 1
ATOM 536 N N . PRO A 1 74 ? 7.416 11.660 -16.526 1.00 48.34 74 PRO A N 1
ATOM 537 C CA . PRO A 1 74 ? 8.863 11.806 -16.561 1.00 48.34 74 PRO A CA 1
ATOM 538 C C . PRO A 1 74 ? 9.470 10.938 -15.455 1.00 48.34 74 PRO A C 1
ATOM 540 O O . PRO A 1 74 ? 9.551 11.345 -14.300 1.00 48.34 74 PRO A O 1
ATOM 543 N N . VAL A 1 75 ? 9.837 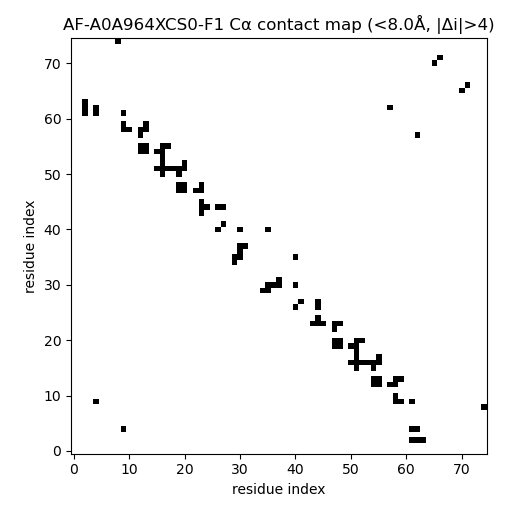9.713 -15.820 1.00 52.78 75 VAL A N 1
ATOM 544 C CA . VAL A 1 75 ? 10.800 8.872 -15.101 1.00 52.78 75 VAL A CA 1
ATOM 545 C C . VAL A 1 75 ? 11.730 8.215 -16.103 1.00 52.78 75 VAL A C 1
ATOM 547 O O . VAL A 1 75 ? 11.251 7.884 -17.217 1.00 52.78 75 VAL A O 1
#

Foldseek 3Di:
DPLDDPLVNLVVLLVQLVVLLVVLVVLVVCVVVVVDPPDCSVVVSVVSNVSSVVSNVCSVVSCPVVVVVVDDDDD

Secondary structure (DSSP, 8-state):
------HHHHHHHHHHHHHHHHHHHHHHHHHHTTSS-TTTHHHHHHHHHHHHHHHHHHHHHTTHHHHHTT-----

Solvent-accessible surface area (backbone atoms only — not comparable to full-atom values): 4089 Å² total; per-residue (Å²): 132,89,70,84,57,57,72,63,61,32,48,51,33,35,50,50,11,51,52,36,35,50,50,21,51,49,53,49,50,37,33,75,72,63,78,41,74,74,58,75,54,51,57,52,31,52,51,33,37,52,51,13,51,48,31,34,50,40,26,71,58,47,46,40,65,49,46,72,71,65,52,82,71,98,121

Mean predicted aligned error: 8.84 Å

Nearest PDB structures (foldseek):
  1wp7-assembly1_A  TM=8.833E-01  e=3.338E+00  Henipavirus nipahense
  1wp8-assembly1_A  TM=8.957E-01  e=4.764E+0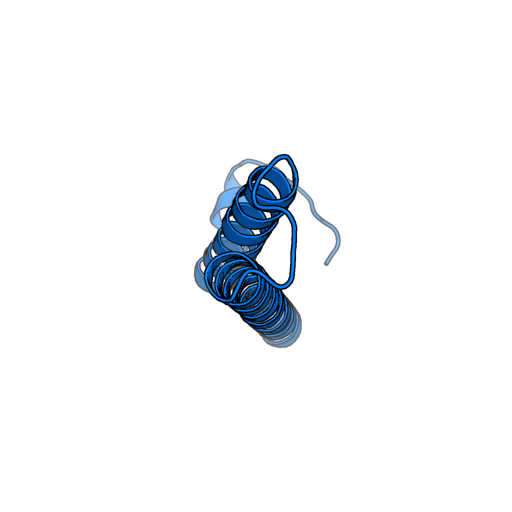0  Henipavirus hendraense
  7a0g-assembly1_FFF  TM=7.685E-01  e=3.758E+00  Serratia marcescens
  6grj-assembly1_F  TM=7.814E-01  e=4.232E+00  Aeromonas hydrophila

pLDDT: mean 75.55, std 12.46, range [48.31, 89.88]

Radius of gyration: 15.33 Å; Cα con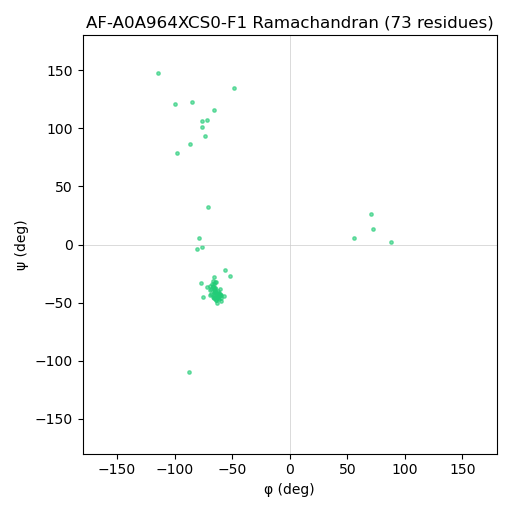tacts (8 Å, |Δi|>4): 60; chains: 1; bounding box: 28×18×49 Å

Sequence (75 aa):
MRCNLDARGKAARLIIGFFTLGIAALLAALILLGVLPGGWVWAAVVGTSLGGALALFEGRTGWCALRAMGWRTPV